Protein AF-A0A914UKP4-F1 (afdb_monomer)

Mean predicted aligned error: 7.63 Å

Secondary structure (DSSP, 8-state):
--TT--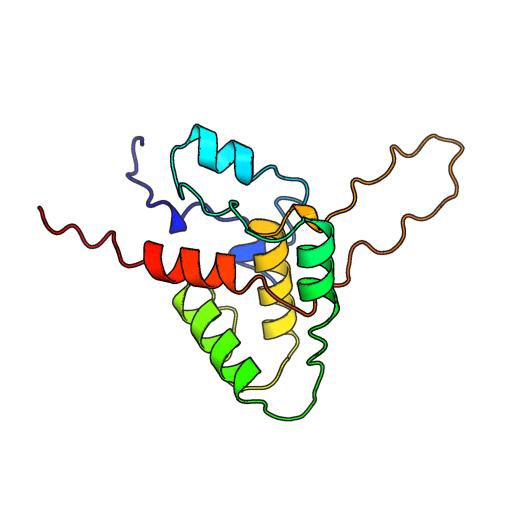-GGG---HHHH-TTT--PSPTTS-HHHHHHHHT-STTTT--SS-HHHHHHHHHH-----SS--HHHHHHHHHHIIIIITTT---SSS--HHHHHHHHHHHHHH-GGGPPPPPP--TT--PPPPP--------HHHHHHHHHHHSS-S-S--

pLDDT: mean 81.9, std 14.99, range [36.78, 96.75]

Sequence (157 aa):
MGRWNITPQNFVAHGDIAPGRKQDVSGYFNWTTFYAELGIFPGLFVSNITADQQKGVLLSSFTNSNVVNANVTNLQQRLSNYGYVSEIDVNGFFDAKTEAVVEAFNRHFCPEIFVKEKEHTYDDNSSNSPNQQWYGISEERLTYLLKNTNRDLCPQC

Organism: NCBI:txid2011161

Radius of gyration: 16.86 Å; Cα contacts (8 Å, |Δi|>4): 172; chains: 1; bounding box: 39×48×42 Å

InterPro domains:
  IPR002477 Peptidoglycan binding-like [PF01471] (70-111)
  IPR036365 PGBD-like superfamily [SSF47090] (65-108)
  IPR036366 PGBD superfamily [G3DSA:1.10.101.10] (53-121)
  IPR036505 N-acetylmuramoyl-L-alanine amidase/PGRP domain superfamily [G3DSA:3.40.80.10] (1-39)
  IPR036505 N-acetylmuramoyl-L-alanine amidase/PGRP domain superfamily [SSF55846] (2-37)

Structure (mmCIF, N/CA/C/O backbone):
data_AF-A0A914UKP4-F1
#
_entry.id   AF-A0A914UKP4-F1
#
loop_
_atom_site.group_PDB
_atom_site.id
_atom_site.type_symbol
_atom_site.label_atom_id
_atom_site.label_alt_id
_atom_site.label_comp_id
_atom_site.label_asym_id
_atom_site.label_entity_id
_atom_site.label_seq_id
_atom_site.pdbx_PDB_ins_code
_atom_site.Cartn_x
_atom_site.Cartn_y
_atom_site.Cartn_z
_atom_site.occupancy
_atom_site.B_iso_or_equiv
_atom_site.auth_seq_id
_atom_site.auth_comp_id
_atom_site.auth_asym_id
_atom_site.auth_atom_id
_atom_site.pdbx_PDB_model_num
ATOM 1 N N . MET A 1 1 ? -16.368 -5.858 17.515 1.00 51.62 1 MET A N 1
ATOM 2 C CA . MET A 1 1 ? -16.262 -6.693 16.298 1.00 51.62 1 MET A CA 1
ATOM 3 C C . MET A 1 1 ? -17.372 -7.736 16.307 1.00 51.62 1 MET A C 1
ATOM 5 O O . MET A 1 1 ? -17.645 -8.288 17.363 1.00 51.62 1 MET A O 1
ATOM 9 N N . GLY A 1 2 ? -18.082 -7.891 15.182 1.00 67.88 2 GLY A N 1
ATOM 10 C CA . GLY A 1 2 ? -19.377 -8.585 15.088 1.00 67.88 2 GLY A CA 1
ATOM 11 C C . GLY A 1 2 ? -19.315 -10.033 14.583 1.00 67.88 2 GLY A C 1
ATOM 12 O O . GLY A 1 2 ? -18.283 -10.687 14.676 1.00 67.88 2 GLY A O 1
ATOM 13 N N . ARG A 1 3 ? -20.442 -10.496 14.014 1.00 80.94 3 ARG A N 1
ATOM 14 C CA . ARG A 1 3 ? -20.790 -11.881 13.609 1.00 80.94 3 ARG A CA 1
ATOM 15 C C . ARG A 1 3 ? -19.665 -12.741 12.997 1.00 80.94 3 ARG A C 1
ATOM 17 O O . ARG A 1 3 ? -19.720 -13.953 13.150 1.00 80.94 3 ARG A O 1
ATOM 24 N N . TRP A 1 4 ? -18.693 -12.139 12.311 1.00 86.00 4 TRP A N 1
ATOM 25 C CA . TRP A 1 4 ? -17.707 -12.840 11.475 1.00 86.00 4 TRP A CA 1
ATOM 26 C C . TRP A 1 4 ? -16.245 -12.718 11.930 1.00 86.00 4 TRP A C 1
ATOM 28 O O . TRP A 1 4 ? -15.376 -13.212 11.226 1.00 86.00 4 TRP A O 1
ATOM 38 N N . ASN A 1 5 ? -15.965 -12.066 13.067 1.00 85.50 5 ASN A N 1
ATOM 39 C CA . ASN A 1 5 ? -14.606 -11.888 13.611 1.00 85.50 5 ASN A CA 1
ATOM 40 C C . ASN A 1 5 ? -13.546 -11.496 12.554 1.00 85.50 5 ASN A C 1
ATOM 42 O O . ASN A 1 5 ? -12.488 -12.111 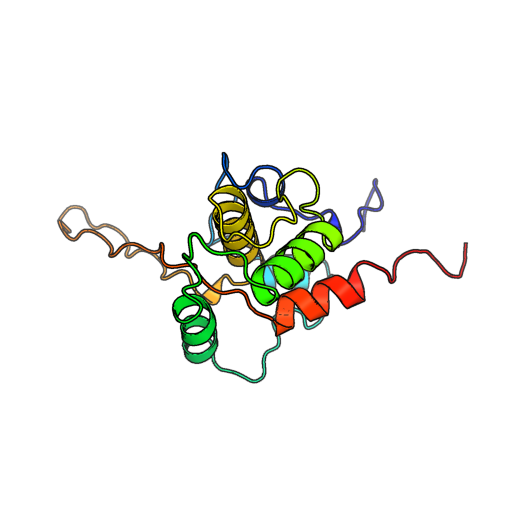12.443 1.00 85.50 5 ASN A O 1
ATOM 46 N N . ILE A 1 6 ? -13.878 -10.496 11.734 1.00 87.12 6 ILE A N 1
ATOM 47 C CA . ILE A 1 6 ? -13.033 -10.034 10.628 1.00 87.12 6 ILE A CA 1
ATOM 48 C C . ILE A 1 6 ? -11.782 -9.374 11.208 1.00 87.12 6 ILE A C 1
ATOM 50 O O . ILE A 1 6 ? -11.891 -8.426 11.988 1.00 87.12 6 ILE A O 1
ATOM 54 N N . THR A 1 7 ? -10.607 -9.863 10.819 1.00 88.94 7 THR A N 1
ATOM 55 C CA . THR A 1 7 ? -9.332 -9.265 11.227 1.00 88.94 7 THR A CA 1
ATOM 56 C C . THR A 1 7 ? -9.125 -7.912 10.531 1.00 88.94 7 THR A C 1
ATOM 58 O O . THR A 1 7 ? -9.606 -7.725 9.408 1.00 88.94 7 THR A O 1
ATOM 61 N N . PRO A 1 8 ? -8.411 -6.951 11.146 1.00 90.31 8 PRO A N 1
ATOM 62 C CA . PRO A 1 8 ? -8.229 -5.608 10.588 1.00 90.31 8 PRO A CA 1
ATOM 63 C C . PRO A 1 8 ? -7.733 -5.569 9.136 1.00 90.31 8 PRO A C 1
ATOM 65 O O . PRO A 1 8 ? -8.137 -4.708 8.363 1.00 90.31 8 PRO A O 1
ATOM 68 N N . GLN A 1 9 ? -6.887 -6.521 8.744 1.00 88.88 9 GLN A N 1
ATOM 69 C CA . GLN A 1 9 ? -6.258 -6.580 7.422 1.00 88.88 9 GLN A CA 1
ATOM 70 C C . GLN A 1 9 ? -7.239 -6.994 6.314 1.00 88.88 9 GLN A C 1
ATOM 72 O O . GLN A 1 9 ? -6.956 -6.794 5.141 1.00 88.88 9 GLN A O 1
ATOM 77 N N . ASN A 1 10 ? -8.407 -7.526 6.686 1.00 91.50 10 ASN A N 1
ATOM 78 C CA . ASN A 1 10 ? -9.473 -7.895 5.756 1.00 91.50 10 ASN A CA 1
ATOM 79 C C . ASN A 1 10 ? -10.484 -6.756 5.516 1.00 91.50 10 ASN A C 1
ATOM 81 O O . ASN A 1 10 ? -11.481 -6.953 4.821 1.00 91.50 10 ASN A O 1
ATOM 85 N N . PHE A 1 11 ? -10.248 -5.564 6.074 1.00 92.50 11 PHE A N 1
ATOM 86 C CA . PHE A 1 11 ? -10.974 -4.349 5.707 1.00 92.50 11 PHE A CA 1
ATOM 87 C C . PHE A 1 11 ? -10.257 -3.668 4.544 1.00 92.50 11 PHE A C 1
ATOM 89 O O . PHE A 1 11 ? -9.336 -2.880 4.741 1.00 92.50 11 PHE A O 1
ATOM 96 N N . VAL A 1 12 ? -10.688 -3.999 3.332 1.00 93.88 12 VAL A N 1
ATOM 97 C CA . VAL A 1 12 ? -10.026 -3.614 2.080 1.00 93.88 12 VAL A CA 1
ATOM 98 C C . VAL A 1 12 ? -10.962 -2.835 1.158 1.00 93.88 12 VAL A C 1
ATOM 100 O O . VAL A 1 12 ? -12.186 -2.987 1.207 1.00 93.88 12 VAL A O 1
ATOM 103 N N . ALA A 1 13 ? -10.381 -1.999 0.308 1.00 93.88 13 ALA A N 1
ATOM 104 C CA . ALA A 1 13 ? -11.012 -1.435 -0.870 1.00 93.88 13 ALA A CA 1
ATOM 105 C C . ALA A 1 13 ? -11.146 -2.496 -1.974 1.00 93.88 13 ALA A C 1
ATOM 107 O O . ALA A 1 13 ? -10.440 -3.504 -2.011 1.00 93.88 13 ALA A O 1
ATOM 108 N N . HIS A 1 14 ? -12.013 -2.235 -2.950 1.00 94.56 14 HIS A N 1
ATOM 109 C CA . HIS A 1 14 ? -12.089 -3.072 -4.147 1.00 94.56 14 HIS A CA 1
ATOM 110 C C . HIS A 1 14 ? -10.812 -2.952 -4.994 1.00 94.56 14 HIS A C 1
ATOM 112 O O . HIS A 1 14 ? -10.373 -3.936 -5.589 1.00 94.56 14 HIS A O 1
ATOM 118 N N . GLY A 1 15 ? -10.195 -1.767 -4.999 1.00 92.56 15 GLY A N 1
ATOM 119 C CA . GLY A 1 15 ? -8.894 -1.509 -5.605 1.00 92.56 15 GLY A CA 1
ATOM 120 C C . GLY A 1 15 ? -7.767 -2.336 -4.994 1.00 92.56 15 GLY A C 1
ATOM 121 O O . GLY A 1 15 ? -6.892 -2.751 -5.734 1.00 92.56 15 GLY A O 1
ATOM 122 N N . ASP A 1 16 ? -7.808 -2.680 -3.706 1.00 94.50 16 ASP A N 1
ATOM 123 C CA . ASP A 1 16 ? -6.745 -3.505 -3.114 1.00 94.50 16 ASP A CA 1
ATOM 124 C C . ASP A 1 16 ? -6.819 -4.959 -3.604 1.00 94.50 16 ASP A C 1
ATOM 126 O O . ASP A 1 16 ? -5.803 -5.624 -3.784 1.00 94.50 16 ASP A O 1
ATOM 130 N N . ILE A 1 17 ? -8.038 -5.446 -3.863 1.00 95.25 17 ILE A N 1
ATOM 131 C CA . ILE A 1 17 ? -8.285 -6.795 -4.390 1.00 95.25 17 ILE A CA 1
ATOM 132 C C . ILE A 1 17 ? -8.028 -6.856 -5.904 1.00 95.25 17 ILE A C 1
ATOM 134 O O . ILE A 1 17 ? -7.676 -7.910 -6.428 1.00 95.25 17 ILE A O 1
ATOM 138 N N . ALA A 1 18 ? -8.241 -5.755 -6.633 1.00 94.94 18 ALA A N 1
ATOM 139 C CA . ALA A 1 18 ? -8.077 -5.707 -8.087 1.00 94.94 18 ALA A CA 1
ATOM 140 C C . ALA A 1 18 ? -7.446 -4.385 -8.586 1.00 94.94 18 ALA A C 1
ATOM 142 O O . ALA A 1 18 ? -8.103 -3.654 -9.342 1.00 94.94 18 ALA A O 1
ATOM 143 N N . PRO A 1 19 ? -6.173 -4.096 -8.245 1.00 92.94 19 PRO A N 1
ATOM 144 C CA . PRO A 1 19 ? -5.528 -2.794 -8.463 1.00 92.94 19 PRO A CA 1
ATOM 145 C C . PRO A 1 19 ? -5.548 -2.318 -9.915 1.00 92.94 19 PRO A C 1
ATOM 147 O O . PRO A 1 19 ? -5.841 -1.162 -10.199 1.00 92.94 19 PRO A O 1
ATOM 150 N N . GLY A 1 20 ? -5.314 -3.229 -10.865 1.00 90.81 20 GLY A N 1
ATOM 151 C CA . GLY A 1 20 ? -5.301 -2.905 -12.296 1.00 90.81 20 GLY A CA 1
ATOM 152 C C . GLY A 1 20 ? -6.684 -2.783 -12.947 1.00 90.81 20 GLY A C 1
ATOM 153 O O . GLY A 1 20 ? -6.775 -2.506 -14.141 1.00 90.81 20 GLY A O 1
ATOM 154 N N . ARG A 1 21 ? -7.774 -3.040 -12.211 1.00 92.94 21 ARG A N 1
ATOM 155 C CA . ARG A 1 21 ? -9.144 -3.063 -12.766 1.00 92.94 21 ARG A CA 1
ATOM 156 C C . ARG A 1 21 ? -10.125 -2.160 -12.032 1.00 92.94 21 ARG A C 1
ATOM 158 O O . ARG A 1 21 ? -11.181 -1.851 -12.590 1.00 92.94 21 ARG A O 1
ATOM 165 N N . LYS A 1 22 ? -9.847 -1.829 -10.773 1.00 92.06 22 LYS A N 1
ATOM 166 C CA . LYS A 1 22 ? -10.778 -1.173 -9.858 1.00 92.06 22 LYS A CA 1
ATOM 167 C C . LYS A 1 22 ? -10.071 -0.064 -9.105 1.00 92.06 22 LYS A C 1
ATOM 169 O O . LYS A 1 22 ? -8.918 -0.190 -8.722 1.00 92.06 22 LYS A O 1
ATOM 174 N N . GLN A 1 23 ? -10.796 1.029 -8.915 1.00 85.62 23 GLN A N 1
ATOM 175 C CA . GLN A 1 23 ? -10.310 2.228 -8.229 1.00 85.62 23 GLN A CA 1
ATOM 176 C C . GLN A 1 23 ? -11.201 2.608 -7.045 1.00 85.62 23 GLN A C 1
ATOM 178 O O . GLN A 1 23 ? -10.928 3.594 -6.363 1.00 85.62 23 GLN A O 1
ATOM 183 N N . ASP A 1 24 ? -12.286 1.864 -6.839 1.00 85.94 24 ASP A N 1
ATOM 184 C CA . ASP A 1 24 ? -13.223 2.025 -5.745 1.00 85.94 24 ASP A CA 1
ATOM 185 C C . ASP A 1 24 ? -12.727 1.306 -4.475 1.00 85.94 24 ASP A C 1
ATOM 187 O O . ASP A 1 24 ? -12.073 0.275 -4.528 1.00 85.94 24 ASP A O 1
ATOM 191 N N . VAL A 1 25 ? -13.004 1.795 -3.275 1.00 82.69 25 VAL A N 1
ATOM 192 C CA . VAL A 1 25 ? -13.610 3.093 -2.968 1.00 82.69 25 VAL A CA 1
ATOM 193 C C . VAL A 1 25 ? -12.682 4.242 -3.374 1.00 82.69 25 VAL A C 1
ATOM 195 O O . VAL A 1 25 ? -11.465 4.088 -3.396 1.00 82.69 25 VAL A O 1
ATOM 198 N N . SER A 1 26 ? -13.260 5.390 -3.740 1.00 77.19 26 SER A N 1
ATOM 199 C CA . SER A 1 26 ? -12.477 6.554 -4.178 1.00 77.19 26 SER A CA 1
ATOM 200 C C . SER A 1 26 ? -11.387 6.910 -3.161 1.00 77.19 26 SER A C 1
ATOM 202 O O . SER A 1 26 ? -11.618 6.750 -1.963 1.00 77.19 26 SER A O 1
ATOM 204 N N . GLY A 1 27 ? -10.284 7.525 -3.602 1.00 73.00 27 GLY A N 1
ATOM 205 C CA . GLY A 1 27 ? -9.239 8.040 -2.699 1.00 73.00 27 GLY A CA 1
ATOM 206 C C . GLY A 1 27 ? -9.729 9.084 -1.677 1.00 73.00 27 GLY A C 1
ATOM 207 O O . GLY A 1 27 ? -9.021 9.399 -0.728 1.00 73.00 27 GLY A O 1
ATOM 208 N N . TYR A 1 28 ? -10.957 9.594 -1.834 1.00 80.31 28 TYR A N 1
ATOM 209 C CA . TYR A 1 28 ? -11.632 10.475 -0.875 1.00 80.31 28 TYR A CA 1
ATOM 210 C C . TYR A 1 28 ? -12.332 9.742 0.273 1.00 80.31 28 TYR A C 1
ATOM 212 O O . TYR A 1 28 ? -12.849 10.394 1.183 1.00 80.31 28 TYR A O 1
ATOM 220 N N . PHE A 1 29 ? -12.391 8.407 0.241 1.00 88.50 29 PHE A N 1
ATOM 221 C CA . PHE A 1 29 ? -12.936 7.640 1.351 1.00 88.50 29 PHE A CA 1
ATOM 222 C C . PHE A 1 29 ? -12.087 7.885 2.600 1.00 88.50 29 PHE A C 1
ATOM 224 O O . PHE A 1 29 ? -10.862 7.768 2.582 1.00 88.50 29 PHE A O 1
ATOM 231 N N . ASN A 1 30 ? -12.742 8.244 3.701 1.00 91.12 30 ASN A N 1
ATOM 232 C CA . ASN A 1 30 ? -12.051 8.636 4.919 1.00 91.12 30 ASN A CA 1
ATOM 233 C C . ASN A 1 30 ? -11.653 7.404 5.751 1.00 91.12 30 ASN A C 1
ATOM 235 O O . ASN A 1 30 ? -12.273 7.093 6.771 1.00 91.12 30 ASN A O 1
ATOM 239 N N . TRP A 1 31 ? -10.601 6.713 5.304 1.00 92.62 31 TRP A N 1
ATOM 240 C CA . TRP A 1 31 ? -10.029 5.544 5.979 1.00 92.62 31 TRP A CA 1
ATOM 241 C C . TRP A 1 31 ? -9.587 5.835 7.413 1.00 92.62 31 TRP A C 1
ATOM 243 O O . TRP A 1 31 ? -9.765 4.994 8.290 1.00 92.62 31 TRP A O 1
ATOM 253 N N . THR A 1 32 ? -9.072 7.039 7.675 1.00 91.69 32 THR A N 1
ATOM 254 C CA . THR A 1 32 ? -8.655 7.465 9.016 1.00 91.69 32 THR A CA 1
ATOM 255 C C . THR A 1 32 ? -9.818 7.449 9.999 1.00 91.69 32 THR A C 1
ATOM 257 O O . THR A 1 32 ? -9.714 6.835 11.060 1.00 91.69 32 THR A O 1
ATOM 260 N N . THR A 1 33 ? -10.940 8.083 9.646 1.00 93.00 33 THR A N 1
ATOM 261 C CA . THR A 1 33 ? -12.144 8.072 10.488 1.00 93.00 33 THR A CA 1
ATOM 262 C C . THR A 1 33 ? -12.728 6.667 10.592 1.00 93.00 33 THR A C 1
ATOM 264 O O . THR A 1 33 ? -13.033 6.229 11.696 1.00 93.00 33 THR A O 1
ATOM 267 N N . PHE A 1 34 ? -12.805 5.929 9.481 1.00 94.12 34 PHE A N 1
ATOM 268 C CA . PHE A 1 34 ? -13.324 4.560 9.471 1.00 94.12 34 PHE A CA 1
ATOM 269 C C . PHE A 1 34 ? -12.558 3.627 10.428 1.00 94.12 34 PHE A C 1
ATOM 271 O O . PHE A 1 34 ? -13.161 2.938 11.250 1.00 94.12 34 PHE A O 1
ATOM 278 N N . TYR A 1 35 ? -11.223 3.632 10.381 1.00 94.31 35 TYR A N 1
ATOM 279 C CA . TYR A 1 35 ? -10.402 2.824 11.287 1.00 94.31 35 TYR A CA 1
ATOM 280 C C . TYR A 1 35 ? -10.471 3.297 12.738 1.00 94.31 35 TYR A C 1
ATOM 282 O O . TYR A 1 35 ? -10.499 2.458 13.641 1.00 94.31 35 TYR A O 1
ATOM 290 N N . ALA A 1 36 ? -10.564 4.610 12.974 1.00 93.31 36 ALA A N 1
ATOM 291 C CA . ALA A 1 36 ? -10.747 5.155 14.316 1.00 93.31 36 ALA A CA 1
ATOM 292 C C . ALA A 1 36 ? -12.079 4.710 14.945 1.00 93.31 36 ALA A C 1
ATOM 294 O O . ALA A 1 36 ? -12.091 4.295 16.102 1.00 93.31 36 ALA A O 1
ATOM 295 N N . GLU A 1 37 ? -13.178 4.728 14.185 1.00 94.50 37 GLU A N 1
ATOM 296 C CA . GLU A 1 37 ? -14.498 4.273 14.647 1.00 94.50 37 GLU A CA 1
ATOM 297 C C . GLU A 1 37 ? -14.524 2.774 14.972 1.00 94.50 37 GLU A C 1
ATOM 299 O O . GLU A 1 37 ? -15.174 2.350 15.928 1.00 94.50 37 GLU A O 1
ATOM 304 N N . LEU A 1 38 ? -13.788 1.966 14.207 1.00 91.75 38 LEU A N 1
ATOM 305 C CA . LEU A 1 38 ? -13.656 0.529 14.454 1.00 91.75 38 LEU A CA 1
ATOM 306 C C . LEU A 1 38 ? -12.617 0.182 15.530 1.00 91.75 38 LEU A C 1
ATOM 308 O O . LEU A 1 38 ? -12.567 -0.969 15.970 1.00 91.75 38 LEU A O 1
ATOM 312 N N . GLY A 1 39 ? -11.796 1.146 15.954 1.00 91.81 39 GLY A N 1
ATOM 313 C CA . GLY A 1 39 ? -10.707 0.930 16.906 1.00 91.81 39 GLY A CA 1
ATOM 314 C C . GLY A 1 39 ? -9.599 0.017 16.371 1.00 91.81 39 GLY A C 1
ATOM 315 O O . GLY A 1 39 ? -8.966 -0.694 17.151 1.00 91.81 39 GLY A O 1
ATOM 316 N N . ILE A 1 40 ? -9.377 0.005 15.054 1.00 91.44 40 ILE A N 1
ATOM 317 C CA . ILE A 1 40 ? -8.361 -0.827 14.394 1.00 91.44 40 ILE A CA 1
ATOM 318 C C . ILE A 1 40 ? -7.204 0.027 13.868 1.00 91.44 40 ILE A C 1
ATOM 320 O O . ILE A 1 40 ? -7.362 1.217 13.612 1.00 91.44 40 ILE A O 1
ATOM 324 N N . PHE A 1 41 ? -6.022 -0.580 13.740 1.00 92.25 41 PHE A N 1
ATOM 325 C CA . PHE A 1 41 ? -4.786 0.092 13.312 1.00 92.25 41 PHE A CA 1
ATOM 326 C C . PHE A 1 41 ? -4.457 1.405 14.065 1.00 92.25 41 PHE A C 1
ATOM 328 O O . PHE A 1 41 ? -4.205 2.444 13.441 1.00 92.25 41 PHE A O 1
ATOM 335 N N . PRO A 1 42 ? -4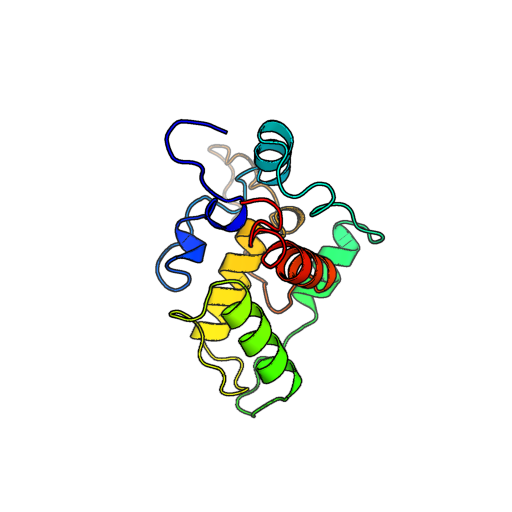.415 1.392 15.413 1.00 92.31 42 PRO A N 1
ATOM 336 C CA . PRO A 1 42 ? -4.130 2.592 16.192 1.00 92.31 42 PRO A CA 1
ATOM 337 C C . PRO A 1 42 ? -2.746 3.161 15.855 1.00 92.31 42 PRO A C 1
ATOM 339 O O . PRO A 1 42 ? -1.722 2.497 16.023 1.00 92.31 42 PRO A O 1
ATOM 342 N N . GLY A 1 43 ? -2.715 4.411 15.395 1.00 91.12 43 GLY A N 1
ATOM 343 C CA . GLY A 1 43 ? -1.478 5.106 15.041 1.00 91.12 43 GLY A CA 1
ATOM 344 C C . GLY A 1 43 ? -1.000 4.906 13.600 1.00 91.12 43 GLY A C 1
ATOM 345 O O . GLY A 1 43 ? 0.037 5.457 13.258 1.00 91.12 43 GLY A O 1
ATOM 346 N N . LEU A 1 44 ? -1.740 4.191 12.741 1.00 93.62 44 LEU A N 1
ATOM 347 C CA . LEU A 1 44 ? -1.362 3.991 11.331 1.00 93.62 44 LEU A CA 1
ATOM 348 C C . LEU A 1 44 ? -1.145 5.303 10.558 1.00 93.62 44 LEU A C 1
ATOM 350 O O . LEU A 1 44 ? -0.279 5.370 9.693 1.00 93.62 44 LEU A O 1
ATOM 354 N N . PHE A 1 45 ? -1.928 6.338 10.865 1.00 91.88 45 PHE A N 1
ATOM 355 C CA . PHE A 1 45 ? -1.854 7.646 10.201 1.00 91.88 45 PHE A CA 1
ATOM 356 C C . PHE A 1 45 ? -1.087 8.702 11.009 1.00 91.88 45 PHE A C 1
ATOM 358 O O . PHE A 1 45 ? -1.086 9.874 10.639 1.00 91.88 45 PHE A O 1
ATOM 365 N N . VAL A 1 46 ? -0.457 8.318 12.123 1.00 90.06 46 VAL A N 1
ATOM 366 C CA . VAL A 1 46 ? 0.440 9.217 12.857 1.00 90.06 46 VAL A CA 1
ATOM 367 C C . VAL A 1 46 ? 1.763 9.251 12.105 1.00 90.06 46 VAL A C 1
ATOM 369 O O . VAL A 1 46 ? 2.341 8.200 11.861 1.00 90.06 46 VAL A O 1
ATOM 372 N N . SER A 1 47 ? 2.224 10.448 11.745 1.00 88.81 47 SER A N 1
ATOM 373 C CA . SER A 1 47 ? 3.493 10.646 11.049 1.00 88.81 47 SER A CA 1
ATOM 374 C C . SER A 1 47 ? 4.270 11.813 11.648 1.00 88.81 47 SER A C 1
ATOM 376 O O . SER A 1 47 ? 3.688 12.780 12.144 1.00 88.81 47 SER A O 1
ATOM 378 N N . ASN A 1 48 ? 5.599 11.721 11.585 1.00 88.12 48 ASN A N 1
ATOM 379 C CA . ASN A 1 48 ? 6.511 12.786 12.013 1.00 88.12 48 ASN A CA 1
ATOM 380 C C . ASN A 1 48 ? 6.730 13.860 10.936 1.00 88.12 48 ASN A C 1
ATOM 382 O O . ASN A 1 48 ? 7.390 14.864 11.206 1.00 88.12 48 ASN A O 1
ATOM 386 N N . ILE A 1 49 ? 6.224 13.642 9.720 1.00 86.69 49 ILE A N 1
ATOM 387 C CA . ILE A 1 49 ? 6.316 14.591 8.609 1.00 86.69 49 ILE A CA 1
ATOM 388 C C . ILE A 1 49 ? 4.941 15.174 8.279 1.00 86.69 49 ILE A C 1
ATOM 390 O O . ILE A 1 49 ? 3.903 14.580 8.566 1.00 86.69 49 ILE A O 1
ATOM 394 N N . THR A 1 50 ? 4.924 16.364 7.681 1.00 88.06 50 THR A N 1
ATOM 395 C CA . THR A 1 50 ? 3.676 17.012 7.260 1.00 88.06 50 THR A CA 1
ATOM 396 C C . THR A 1 50 ? 3.063 16.300 6.052 1.00 88.06 50 THR A C 1
ATOM 398 O O . THR A 1 50 ? 3.754 15.609 5.302 1.00 88.06 50 THR A O 1
ATOM 401 N N . ALA A 1 51 ? 1.767 16.521 5.807 1.00 82.81 51 ALA A N 1
ATOM 402 C CA . ALA A 1 51 ? 1.087 16.004 4.616 1.00 82.81 51 ALA A CA 1
ATOM 403 C C . ALA A 1 51 ? 1.782 16.431 3.306 1.00 82.81 51 ALA A C 1
ATOM 405 O O . ALA A 1 51 ? 1.939 15.618 2.398 1.00 82.81 51 ALA A O 1
ATOM 406 N N . ASP A 1 52 ? 2.278 17.671 3.228 1.00 82.88 52 ASP A N 1
ATOM 407 C CA . ASP A 1 52 ? 3.018 18.167 2.059 1.00 82.88 52 ASP A CA 1
ATOM 408 C C . ASP A 1 52 ? 4.365 17.455 1.874 1.00 82.88 52 ASP A C 1
ATOM 410 O O . ASP A 1 52 ? 4.753 17.118 0.754 1.00 82.88 52 ASP A O 1
ATOM 414 N N . GLN A 1 53 ? 5.076 17.173 2.970 1.00 85.94 53 GLN A N 1
ATOM 415 C CA . GLN A 1 53 ? 6.318 16.396 2.927 1.00 85.94 53 GLN A CA 1
ATOM 416 C C . GLN A 1 53 ? 6.049 14.949 2.503 1.00 85.94 53 GLN A C 1
ATOM 418 O O . GLN A 1 53 ? 6.760 14.412 1.653 1.00 85.94 53 GLN A O 1
ATOM 423 N N . GLN A 1 54 ? 4.991 14.336 3.037 1.00 82.88 54 GLN A N 1
ATOM 424 C CA . GLN A 1 54 ? 4.564 12.987 2.672 1.00 82.88 54 GLN A CA 1
ATOM 425 C C . GLN A 1 54 ? 4.162 12.914 1.193 1.00 82.88 54 GLN A C 1
ATOM 427 O O . GLN A 1 54 ? 4.547 11.970 0.502 1.00 82.88 54 GLN A O 1
ATOM 432 N N . LYS A 1 55 ? 3.486 13.943 0.668 1.00 80.25 55 LYS A N 1
ATOM 433 C CA . LYS A 1 55 ? 3.223 14.095 -0.768 1.00 80.25 55 LYS A CA 1
ATOM 434 C C . LYS A 1 55 ? 4.524 14.160 -1.574 1.00 80.25 55 LYS A C 1
ATOM 436 O O . LYS A 1 55 ? 4.647 13.466 -2.577 1.00 80.25 55 LYS A O 1
ATOM 441 N N . GLY A 1 56 ? 5.527 14.910 -1.115 1.00 78.19 56 GLY A N 1
ATOM 442 C CA . GLY A 1 56 ? 6.855 14.953 -1.741 1.00 78.19 56 GLY A CA 1
ATOM 443 C C . GLY A 1 56 ? 7.535 13.580 -1.847 1.00 78.19 56 GLY A C 1
ATOM 444 O O . GLY A 1 56 ? 8.105 13.254 -2.888 1.00 78.19 56 GLY A O 1
ATOM 445 N N . VAL A 1 57 ? 7.428 12.732 -0.819 1.00 79.31 57 VAL A N 1
ATOM 446 C CA . VAL A 1 57 ? 7.943 11.344 -0.842 1.00 79.31 57 VAL A CA 1
ATOM 447 C C . VAL A 1 57 ? 7.252 10.508 -1.927 1.00 79.31 57 VAL A C 1
ATOM 449 O O . VAL A 1 57 ? 7.904 9.789 -2.686 1.00 79.31 57 VAL A O 1
ATOM 452 N N . LEU A 1 58 ? 5.930 10.644 -2.037 1.00 75.56 58 LEU A N 1
ATOM 453 C CA . LEU A 1 58 ? 5.102 9.873 -2.967 1.00 75.56 58 LEU A CA 1
ATOM 454 C C . LEU A 1 58 ? 5.263 10.329 -4.428 1.00 75.56 58 LEU A C 1
ATOM 456 O O . LEU A 1 58 ? 5.087 9.527 -5.343 1.00 75.56 58 LEU A O 1
ATOM 460 N N . LEU A 1 59 ? 5.655 11.587 -4.652 1.00 70.94 59 LEU A N 1
ATOM 461 C CA . LEU A 1 59 ? 5.935 12.140 -5.982 1.00 70.94 59 LEU A CA 1
ATOM 462 C C . LEU A 1 59 ? 7.387 11.957 -6.446 1.00 70.94 59 LEU A C 1
ATOM 464 O O . LEU A 1 59 ? 7.640 11.951 -7.647 1.00 70.94 59 LEU A O 1
ATOM 468 N N . SER A 1 60 ? 8.347 11.832 -5.528 1.00 66.25 60 SER A N 1
ATOM 469 C CA . SER A 1 60 ? 9.784 11.833 -5.860 1.00 66.25 60 SER A CA 1
ATOM 470 C C . SER A 1 60 ? 10.357 10.465 -6.234 1.00 66.25 60 SER A C 1
ATOM 472 O O . SER A 1 60 ? 11.417 10.402 -6.854 1.00 66.25 60 SER A O 1
ATOM 474 N N . SER A 1 61 ? 9.670 9.368 -5.914 1.00 62.12 61 SER A N 1
ATOM 475 C CA . SER A 1 61 ? 10.186 8.011 -6.147 1.00 62.12 61 SER A CA 1
ATOM 476 C C . SER A 1 61 ? 9.922 7.518 -7.576 1.00 62.12 61 SER A C 1
ATOM 478 O O . SER A 1 61 ? 9.379 6.441 -7.785 1.00 62.12 61 SER A O 1
ATOM 480 N N . PHE A 1 62 ? 10.287 8.287 -8.601 1.00 54.84 62 PHE A N 1
ATOM 481 C CA . PHE A 1 62 ? 10.213 7.797 -9.979 1.00 54.84 62 PHE A CA 1
ATOM 482 C C . PHE A 1 62 ? 11.241 6.681 -10.200 1.00 54.84 62 PHE A C 1
ATOM 484 O O . PHE A 1 62 ? 12.421 6.931 -10.432 1.00 54.84 62 PHE A O 1
ATOM 491 N N . THR A 1 63 ? 10.772 5.436 -10.148 1.00 54.47 63 THR A N 1
ATOM 492 C CA . THR A 1 63 ? 11.533 4.238 -10.531 1.00 54.47 63 THR A CA 1
ATOM 493 C C . THR A 1 63 ? 10.983 3.617 -11.810 1.00 54.47 63 THR A C 1
ATOM 495 O O . THR A 1 63 ? 11.067 2.409 -11.984 1.00 54.47 63 THR A O 1
ATOM 498 N N . ASN A 1 64 ? 10.455 4.427 -12.739 1.00 55.25 64 ASN A N 1
ATOM 499 C CA . ASN A 1 64 ? 10.102 3.931 -14.069 1.00 55.25 64 ASN A CA 1
ATOM 500 C C . ASN A 1 64 ? 11.396 3.614 -14.834 1.00 55.25 64 ASN A C 1
ATOM 502 O O . ASN A 1 64 ? 12.033 4.464 -15.456 1.00 55.25 64 ASN A O 1
ATOM 506 N N . SER A 1 65 ? 11.847 2.384 -14.640 1.00 59.03 65 SER A N 1
ATOM 507 C CA . SER A 1 65 ? 13.126 1.855 -15.062 1.00 59.03 65 SER A CA 1
ATOM 508 C C . SER A 1 65 ? 12.838 0.518 -15.714 1.00 59.03 65 SER A C 1
ATOM 510 O O . SER A 1 65 ? 12.438 -0.433 -15.046 1.00 59.03 65 SER A O 1
ATOM 512 N N . ASN A 1 66 ? 13.134 0.410 -17.009 1.00 71.19 66 ASN A N 1
ATOM 513 C CA . ASN A 1 66 ? 13.166 -0.870 -17.726 1.00 71.19 66 ASN A CA 1
ATOM 514 C C . ASN A 1 66 ? 14.359 -1.752 -17.292 1.00 71.19 66 ASN A C 1
ATOM 516 O O . ASN A 1 66 ? 14.811 -2.618 -18.038 1.00 71.19 66 ASN A O 1
ATOM 520 N N . VAL A 1 67 ? 14.913 -1.498 -16.106 1.00 82.00 67 VAL A N 1
ATOM 521 C CA . VAL A 1 67 ? 16.057 -2.179 -15.508 1.00 82.00 67 VAL A CA 1
ATOM 522 C C . VAL A 1 67 ? 15.652 -2.670 -14.125 1.00 82.00 67 VAL A C 1
ATOM 524 O O . VAL A 1 67 ? 15.010 -1.944 -13.362 1.00 82.00 67 VAL A O 1
ATOM 527 N N . VAL A 1 68 ? 16.069 -3.893 -13.808 1.00 86.94 68 VAL A N 1
ATOM 528 C CA . VAL A 1 68 ? 15.889 -4.517 -12.495 1.00 86.94 68 VAL A CA 1
ATOM 529 C C . VAL A 1 68 ? 16.535 -3.661 -11.405 1.00 86.94 68 VAL A C 1
ATOM 531 O O . VAL A 1 68 ? 17.693 -3.259 -11.522 1.00 86.94 68 VAL A O 1
ATOM 534 N N . ASN A 1 69 ? 15.805 -3.425 -10.318 1.00 88.31 69 ASN A N 1
ATOM 535 C CA . ASN A 1 69 ? 16.257 -2.649 -9.172 1.00 88.31 69 ASN A CA 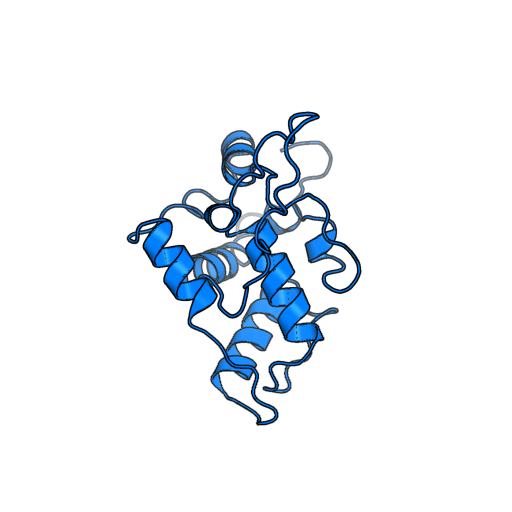1
ATOM 536 C C . ASN A 1 69 ? 15.959 -3.396 -7.862 1.00 88.31 69 ASN A C 1
ATOM 538 O O . ASN A 1 69 ? 14.817 -3.759 -7.585 1.00 88.31 69 ASN A O 1
ATOM 542 N N . ALA A 1 70 ? 16.979 -3.579 -7.020 1.00 90.31 70 ALA A N 1
ATOM 543 C CA . ALA A 1 70 ? 16.849 -4.284 -5.744 1.00 90.31 70 ALA A CA 1
ATOM 544 C C . ALA A 1 70 ? 15.843 -3.624 -4.778 1.00 90.31 70 ALA A C 1
ATOM 546 O O . ALA A 1 70 ? 15.162 -4.324 -4.029 1.00 90.31 70 ALA A O 1
ATOM 547 N N . ASN A 1 71 ? 15.701 -2.294 -4.820 1.00 89.19 71 ASN A N 1
ATOM 548 C CA . ASN A 1 71 ? 14.708 -1.577 -4.018 1.00 89.19 71 ASN A CA 1
ATOM 549 C C . ASN A 1 71 ? 13.284 -1.894 -4.489 1.00 89.19 71 ASN A C 1
ATOM 551 O O . ASN A 1 71 ? 12.397 -2.076 -3.659 1.00 89.19 71 ASN A O 1
ATOM 555 N N . VAL A 1 72 ? 13.075 -2.029 -5.804 1.00 90.69 72 VAL A N 1
ATOM 556 C CA . VAL A 1 72 ? 11.779 -2.440 -6.365 1.00 90.69 72 VAL A CA 1
ATOM 557 C C . VAL A 1 72 ? 11.473 -3.882 -5.973 1.00 90.69 72 VAL A C 1
ATOM 559 O O . VAL A 1 72 ? 10.372 -4.163 -5.512 1.00 90.69 72 VAL A O 1
ATOM 562 N N . THR A 1 73 ? 12.457 -4.784 -6.040 1.00 93.81 73 THR A N 1
ATOM 563 C CA . THR A 1 73 ? 12.294 -6.164 -5.556 1.00 93.81 73 THR A CA 1
ATOM 564 C C . THR A 1 73 ? 11.884 -6.200 -4.081 1.00 93.81 73 THR A C 1
ATOM 566 O O . THR A 1 73 ? 10.962 -6.927 -3.716 1.00 93.81 73 THR A O 1
ATOM 569 N N . ASN A 1 74 ? 12.529 -5.400 -3.225 1.00 94.06 74 ASN A N 1
ATOM 570 C CA . ASN A 1 74 ? 12.180 -5.323 -1.806 1.00 94.06 74 ASN A CA 1
ATOM 571 C C . ASN A 1 74 ? 10.757 -4.785 -1.584 1.00 94.06 74 ASN A C 1
ATOM 573 O O . ASN A 1 74 ? 10.007 -5.337 -0.777 1.00 94.06 74 ASN A O 1
ATOM 577 N N . LEU A 1 75 ? 10.372 -3.741 -2.320 1.00 93.44 75 LEU A N 1
ATOM 578 C CA . LEU A 1 75 ? 9.024 -3.184 -2.285 1.00 93.44 75 LEU A CA 1
ATOM 579 C C . LEU A 1 75 ? 7.975 -4.224 -2.702 1.00 93.44 75 LEU A C 1
ATOM 581 O O . LEU A 1 75 ? 7.006 -4.438 -1.975 1.00 93.44 75 LEU A O 1
ATOM 585 N N . GLN A 1 76 ? 8.198 -4.918 -3.820 1.00 94.94 76 GLN A N 1
ATOM 586 C CA . GLN A 1 76 ? 7.310 -5.970 -4.319 1.00 94.94 76 GLN A CA 1
ATOM 587 C C . GLN A 1 76 ? 7.136 -7.094 -3.293 1.00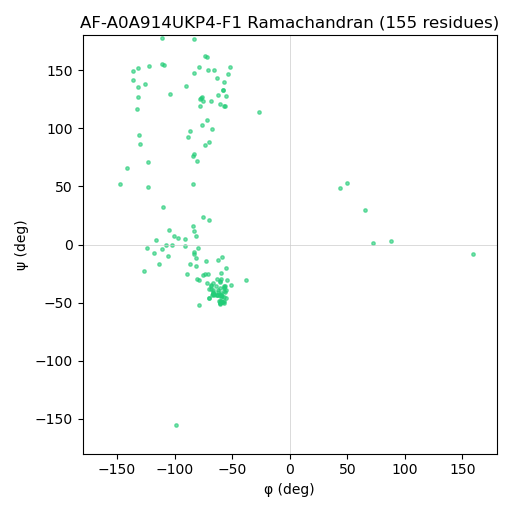 94.94 76 GLN A C 1
ATOM 589 O O . GLN A 1 76 ? 6.012 -7.508 -3.021 1.00 94.94 76 GLN A O 1
ATOM 594 N N . GLN A 1 77 ? 8.224 -7.547 -2.659 1.00 96.75 77 GLN A N 1
ATOM 595 C CA . GLN A 1 77 ? 8.162 -8.552 -1.589 1.00 96.75 77 GLN A CA 1
ATOM 596 C C . GLN A 1 77 ? 7.319 -8.074 -0.409 1.00 96.75 77 GLN A C 1
ATOM 598 O O . GLN A 1 77 ? 6.508 -8.823 0.125 1.00 96.75 77 GLN A O 1
ATOM 603 N N . ARG A 1 78 ? 7.495 -6.820 0.007 1.00 96.62 78 ARG A N 1
ATOM 604 C CA . ARG A 1 78 ? 6.762 -6.241 1.137 1.00 96.62 78 ARG A CA 1
ATOM 605 C C . ARG A 1 78 ? 5.275 -6.079 0.840 1.00 96.62 78 ARG A C 1
ATOM 607 O O . ARG A 1 78 ? 4.460 -6.430 1.684 1.00 96.62 78 ARG A O 1
ATOM 614 N N . LEU A 1 79 ? 4.914 -5.606 -0.348 1.00 95.50 79 LEU A N 1
ATOM 615 C CA . LEU A 1 79 ? 3.516 -5.500 -0.775 1.00 95.50 79 LEU A CA 1
ATOM 616 C C . LEU A 1 79 ? 2.867 -6.881 -0.942 1.00 95.50 79 LEU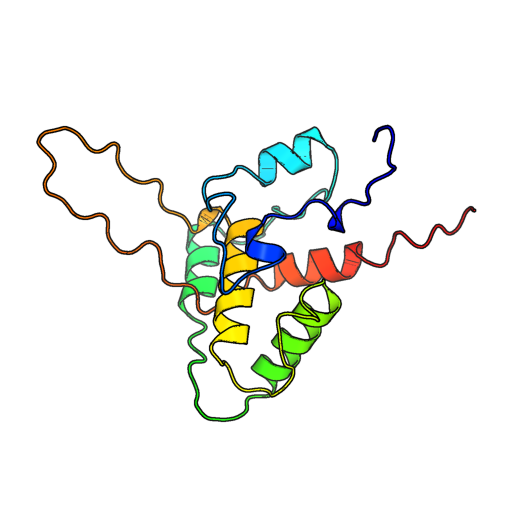 A C 1
ATOM 618 O O . LEU A 1 79 ? 1.744 -7.092 -0.483 1.00 95.50 79 LEU A O 1
ATOM 622 N N . SER A 1 80 ? 3.602 -7.842 -1.507 1.00 95.94 80 SER A N 1
ATOM 623 C CA . SER A 1 80 ? 3.184 -9.244 -1.592 1.00 95.94 80 SER A CA 1
ATOM 624 C C . SER A 1 80 ? 2.903 -9.826 -0.200 1.00 95.94 80 SER A C 1
ATOM 626 O O . SER A 1 80 ? 1.804 -10.318 0.047 1.00 95.94 80 SER A O 1
ATOM 628 N N . ASN A 1 81 ? 3.834 -9.650 0.746 1.00 94.69 81 ASN A N 1
ATOM 629 C CA . ASN A 1 81 ? 3.695 -10.095 2.139 1.00 94.69 81 ASN A CA 1
ATOM 630 C C . ASN A 1 81 ? 2.547 -9.412 2.890 1.00 94.69 81 ASN A C 1
ATOM 632 O O . ASN A 1 81 ? 2.007 -9.992 3.829 1.00 94.69 81 ASN A O 1
ATOM 636 N N . TYR A 1 82 ? 2.204 -8.174 2.530 1.00 94.69 82 TYR A N 1
ATOM 637 C CA . TYR A 1 82 ? 1.075 -7.479 3.138 1.00 94.69 82 TYR A CA 1
ATOM 638 C C . TYR A 1 82 ? -0.270 -8.083 2.708 1.00 94.69 82 TYR A C 1
ATOM 640 O O . TYR A 1 82 ? -1.170 -8.196 3.537 1.00 94.69 82 TYR A O 1
ATOM 648 N N . GLY A 1 83 ? -0.391 -8.494 1.441 1.00 94.44 83 GLY A N 1
ATOM 649 C CA . GLY A 1 83 ? -1.619 -9.099 0.914 1.00 94.44 83 GLY A CA 1
ATOM 650 C C . GLY A 1 83 ? -1.780 -9.060 -0.608 1.00 94.44 83 GLY A C 1
ATOM 651 O O . GLY A 1 83 ? -2.673 -9.716 -1.131 1.00 94.44 83 GLY A O 1
ATOM 652 N N . TYR A 1 84 ? -0.907 -8.361 -1.341 1.00 95.69 84 TYR A N 1
ATOM 653 C CA . TYR A 1 84 ? -1.017 -8.189 -2.799 1.00 95.69 84 TYR A CA 1
ATOM 654 C C . TYR A 1 84 ? -0.427 -9.343 -3.624 1.00 95.69 84 TYR A C 1
ATOM 656 O O . TYR A 1 84 ? -0.177 -9.186 -4.815 1.00 95.69 84 TYR A O 1
ATOM 664 N N . VAL A 1 85 ? -0.175 -10.506 -3.017 1.00 94.81 85 VAL A N 1
ATOM 665 C CA . VAL A 1 85 ? 0.559 -11.628 -3.633 1.00 94.81 85 VAL A CA 1
ATOM 666 C C . VAL A 1 85 ? 0.001 -12.101 -4.982 1.00 94.81 85 VAL A C 1
ATOM 668 O O . VAL A 1 85 ? 0.774 -12.561 -5.816 1.00 94.81 85 VAL A O 1
ATOM 671 N N . SER A 1 86 ? -1.309 -11.983 -5.231 1.00 92.94 86 SER A N 1
ATOM 672 C CA . SER A 1 86 ? -1.908 -12.356 -6.523 1.00 92.94 86 SER A CA 1
ATOM 673 C C . SER A 1 86 ? -1.776 -11.278 -7.603 1.00 92.94 86 SER A C 1
ATOM 675 O O . SER A 1 86 ? -1.905 -11.584 -8.786 1.00 92.94 86 SER A O 1
ATOM 677 N N . GLU A 1 87 ? -1.510 -10.032 -7.209 1.00 95.75 87 GLU A N 1
ATOM 678 C CA . GLU A 1 87 ? -1.544 -8.853 -8.081 1.00 95.75 87 GLU A CA 1
ATOM 679 C C . GLU A 1 87 ? -0.152 -8.255 -8.335 1.00 95.75 87 GLU A C 1
ATOM 681 O O . GLU A 1 87 ? -0.023 -7.330 -9.135 1.00 95.75 87 GLU A O 1
ATOM 686 N N . ILE A 1 88 ? 0.900 -8.786 -7.699 1.00 94.19 88 ILE A N 1
ATOM 687 C CA . ILE A 1 88 ? 2.276 -8.294 -7.830 1.00 94.19 88 ILE A CA 1
ATOM 688 C C . ILE A 1 88 ? 3.274 -9.426 -8.096 1.00 94.19 88 ILE A C 1
ATOM 690 O O . ILE A 1 88 ? 3.254 -10.459 -7.428 1.00 94.19 88 ILE A O 1
ATOM 694 N N . ASP A 1 89 ? 4.189 -9.205 -9.040 1.00 95.25 89 ASP A N 1
ATOM 695 C CA . ASP A 1 89 ? 5.269 -10.139 -9.365 1.00 95.25 89 ASP A CA 1
ATOM 696 C C . ASP A 1 89 ? 6.595 -9.620 -8.789 1.00 95.25 89 ASP A C 1
ATOM 698 O O . ASP A 1 89 ? 6.974 -8.474 -9.011 1.00 95.25 89 ASP A O 1
ATOM 702 N N . VAL A 1 90 ? 7.337 -10.456 -8.055 1.00 96.25 90 VAL A N 1
ATOM 703 C CA . VAL A 1 90 ? 8.645 -10.077 -7.486 1.00 96.25 90 VAL A CA 1
ATOM 704 C C . VAL A 1 90 ? 9.742 -10.262 -8.539 1.00 96.25 90 VAL A C 1
ATOM 706 O O . VAL A 1 90 ? 10.470 -11.254 -8.538 1.00 96.25 90 VAL A O 1
ATOM 709 N N . ASN A 1 91 ? 9.842 -9.317 -9.470 1.00 94.31 91 ASN A N 1
ATOM 710 C CA . ASN A 1 91 ? 10.766 -9.360 -10.612 1.00 94.31 91 ASN A CA 1
ATOM 711 C C . ASN A 1 91 ? 11.805 -8.217 -10.612 1.00 94.31 91 ASN A C 1
ATOM 713 O O . ASN A 1 91 ? 12.734 -8.225 -11.418 1.00 94.31 91 ASN A O 1
ATOM 717 N N . GLY A 1 92 ? 11.669 -7.246 -9.703 1.00 92.00 92 GLY A N 1
ATOM 718 C CA . GLY A 1 92 ? 12.522 -6.063 -9.595 1.00 92.00 92 GLY A CA 1
ATOM 719 C C . GLY A 1 92 ? 12.330 -5.010 -10.684 1.00 92.00 92 GLY A C 1
ATOM 720 O O . GLY A 1 92 ? 13.033 -4.001 -10.655 1.00 92.00 92 GLY A O 1
ATOM 721 N N . PHE A 1 93 ? 11.403 -5.209 -11.618 1.00 91.38 93 PHE A N 1
ATOM 722 C CA . PHE A 1 93 ? 10.973 -4.188 -12.566 1.00 91.38 93 PHE A CA 1
ATOM 723 C C . PHE A 1 93 ? 9.807 -3.405 -11.979 1.00 91.38 93 PHE A C 1
ATOM 725 O O . PHE A 1 93 ? 8.871 -3.991 -11.445 1.00 91.38 93 PHE A O 1
ATOM 732 N N . PHE A 1 94 ? 9.828 -2.082 -12.116 1.00 88.94 94 PHE A N 1
ATOM 733 C CA . PHE A 1 94 ? 8.654 -1.274 -11.793 1.00 88.94 94 PHE A CA 1
ATOM 734 C C . PHE A 1 94 ? 7.678 -1.334 -12.974 1.00 88.94 94 PHE A C 1
ATOM 736 O O . PHE A 1 94 ? 7.584 -0.417 -13.784 1.00 88.94 94 PHE A O 1
ATOM 743 N N . ASP A 1 95 ? 7.052 -2.494 -13.135 1.00 89.81 95 ASP A N 1
ATOM 744 C CA . ASP A 1 95 ? 6.121 -2.789 -14.217 1.00 89.81 95 ASP A CA 1
ATOM 745 C C . ASP A 1 95 ? 4.701 -2.278 -13.923 1.00 89.81 95 ASP A C 1
ATOM 747 O O . ASP A 1 95 ? 4.401 -1.772 -12.842 1.00 89.81 95 ASP A O 1
ATOM 751 N N . ALA A 1 96 ? 3.797 -2.443 -14.892 1.00 90.19 96 ALA A N 1
ATOM 752 C CA . ALA A 1 96 ? 2.414 -1.979 -14.778 1.00 90.19 96 ALA A CA 1
ATOM 753 C C . ALA A 1 96 ? 1.650 -2.612 -13.597 1.00 90.19 96 ALA A C 1
ATOM 755 O O . ALA A 1 96 ? 0.760 -1.980 -13.032 1.00 90.19 96 ALA A O 1
ATOM 756 N N . LYS A 1 97 ? 1.987 -3.850 -13.204 1.00 92.81 97 LYS A N 1
ATOM 757 C CA . LYS A 1 97 ? 1.391 -4.487 -12.020 1.00 92.81 97 LYS A CA 1
ATOM 758 C C . LYS A 1 97 ? 1.878 -3.818 -10.739 1.00 92.81 97 LYS A C 1
ATOM 760 O O . LYS A 1 97 ? 1.074 -3.492 -9.871 1.00 92.81 97 LYS A O 1
ATOM 765 N N . THR A 1 98 ? 3.183 -3.580 -10.644 1.00 92.00 98 THR A N 1
ATOM 766 C CA . THR A 1 98 ? 3.800 -2.880 -9.513 1.00 92.00 98 THR A CA 1
ATOM 767 C C . THR A 1 98 ? 3.231 -1.470 -9.373 1.00 92.00 98 THR A C 1
ATOM 769 O O . THR A 1 98 ? 2.844 -1.081 -8.274 1.00 92.00 98 THR A O 1
ATOM 772 N N . GLU A 1 99 ? 3.106 -0.738 -10.482 1.00 89.81 99 GLU A N 1
ATOM 773 C CA . GLU A 1 99 ? 2.492 0.592 -10.519 1.00 89.81 99 GLU A CA 1
ATOM 774 C C . GLU A 1 99 ? 1.041 0.562 -10.019 1.00 89.81 99 GLU A C 1
ATOM 776 O O . GLU A 1 99 ? 0.689 1.316 -9.111 1.00 89.81 99 GLU A O 1
ATOM 781 N N . ALA A 1 100 ? 0.220 -0.361 -10.531 1.00 91.19 100 ALA A N 1
ATOM 782 C CA . ALA A 1 100 ? -1.176 -0.489 -10.121 1.00 91.19 100 ALA A CA 1
ATOM 783 C C . ALA A 1 100 ? -1.319 -0.795 -8.620 1.00 91.19 100 ALA A C 1
ATOM 785 O O . ALA A 1 100 ? -2.147 -0.194 -7.936 1.00 91.19 100 ALA A O 1
ATOM 786 N N . VAL A 1 101 ? -0.497 -1.701 -8.083 1.00 93.75 101 VAL A N 1
ATOM 787 C CA . VAL A 1 101 ? -0.513 -2.054 -6.654 1.00 93.75 101 VAL A CA 1
ATOM 788 C C . VAL A 1 101 ? -0.067 -0.880 -5.781 1.00 93.75 101 VAL A C 1
ATOM 790 O O . VAL A 1 101 ? -0.677 -0.626 -4.742 1.00 93.75 101 VAL A O 1
ATOM 793 N N . VAL A 1 102 ? 0.966 -0.137 -6.189 1.00 91.06 102 VAL A N 1
ATOM 794 C CA . VAL A 1 102 ? 1.408 1.073 -5.475 1.00 91.06 102 VAL A CA 1
ATOM 795 C C . VAL A 1 102 ? 0.304 2.133 -5.475 1.00 91.06 102 VAL A C 1
ATOM 797 O O . VAL A 1 102 ? 0.057 2.759 -4.442 1.00 91.06 102 VAL A O 1
ATOM 800 N N . GLU A 1 103 ? -0.405 2.308 -6.592 1.00 88.62 103 GLU A N 1
ATOM 801 C CA . GLU A 1 103 ? -1.557 3.207 -6.668 1.00 88.62 103 GLU A CA 1
ATOM 802 C C . GLU A 1 103 ? -2.682 2.779 -5.713 1.00 88.62 103 GLU A C 1
ATOM 804 O O . GLU A 1 103 ? -3.177 3.617 -4.953 1.00 88.62 103 GLU A O 1
ATOM 809 N N . ALA A 1 104 ? -3.072 1.500 -5.712 1.00 91.38 104 ALA A N 1
ATOM 810 C CA . ALA A 1 104 ? -4.106 0.982 -4.812 1.00 91.38 104 ALA A CA 1
ATOM 811 C C . ALA A 1 104 ? -3.723 1.181 -3.338 1.00 91.38 104 ALA A C 1
ATOM 813 O O . ALA A 1 104 ? -4.478 1.790 -2.577 1.00 91.38 104 ALA A O 1
ATOM 814 N N . PHE A 1 105 ? -2.493 0.809 -2.969 1.00 93.38 105 PHE A N 1
ATOM 815 C CA . PHE A 1 105 ? -1.974 1.021 -1.620 1.00 93.38 105 PHE A CA 1
ATOM 816 C C . PHE A 1 105 ? -2.048 2.496 -1.205 1.00 93.38 105 PHE A C 1
ATOM 818 O O . PHE A 1 105 ? -2.495 2.818 -0.106 1.00 93.38 105 PHE A O 1
ATOM 825 N N . ASN A 1 106 ? -1.632 3.415 -2.077 1.00 89.88 106 ASN A N 1
ATOM 826 C CA . ASN A 1 106 ? -1.659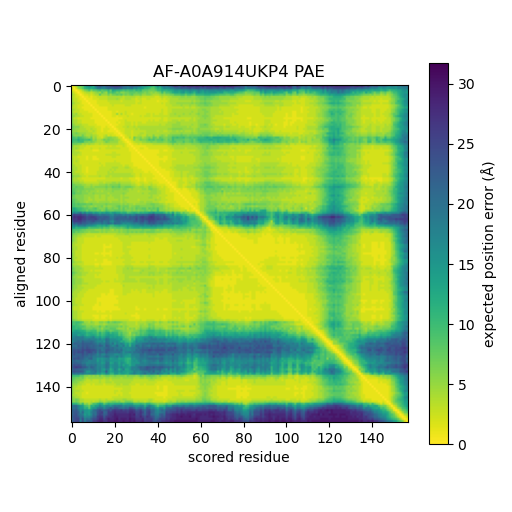 4.842 -1.772 1.00 89.88 106 ASN A CA 1
ATOM 827 C C . ASN A 1 106 ? -3.091 5.397 -1.678 1.00 89.88 106 ASN A C 1
ATOM 829 O O . ASN A 1 106 ? -3.353 6.241 -0.823 1.00 89.88 106 ASN A O 1
ATOM 833 N N . ARG A 1 107 ? -4.037 4.902 -2.487 1.00 88.69 107 ARG A N 1
ATOM 834 C CA . ARG A 1 107 ? -5.471 5.235 -2.364 1.00 88.69 107 ARG A CA 1
ATOM 835 C C . ARG A 1 107 ? -6.047 4.832 -1.012 1.00 88.69 107 ARG A C 1
ATOM 837 O O . ARG A 1 107 ? -6.879 5.552 -0.463 1.00 88.69 107 ARG A O 1
ATOM 844 N N . HIS A 1 108 ? -5.602 3.698 -0.484 1.00 92.06 108 HIS A N 1
ATOM 845 C CA . HIS A 1 108 ? -6.065 3.172 0.792 1.00 92.06 108 HIS A CA 1
ATOM 846 C C . HIS A 1 108 ? -5.402 3.871 1.980 1.00 92.06 108 HIS A C 1
ATOM 848 O O . HIS A 1 108 ? -6.065 4.368 2.890 1.00 92.06 108 HIS A O 1
ATOM 854 N N . PHE A 1 109 ? -4.075 3.938 1.970 1.00 91.88 109 PHE A N 1
ATOM 855 C CA . PHE A 1 109 ? -3.301 4.302 3.151 1.00 91.88 109 PHE A CA 1
ATOM 856 C C . PHE A 1 109 ? -2.727 5.706 3.102 1.00 91.88 109 PHE A C 1
ATOM 858 O O . PHE A 1 109 ? -2.247 6.174 4.125 1.00 91.88 109 PHE A O 1
ATOM 865 N N . CYS A 1 110 ? -2.782 6.403 1.971 1.00 88.19 110 CYS A N 1
ATOM 866 C CA . CYS A 1 110 ? -2.201 7.734 1.826 1.00 88.19 110 CYS A CA 1
ATOM 867 C C . CYS A 1 110 ? -3.212 8.796 1.376 1.00 88.19 110 CYS A C 1
ATOM 869 O O . CYS A 1 110 ? -2.893 9.553 0.470 1.00 88.19 110 CYS A O 1
ATOM 871 N N . PRO A 1 111 ? -4.403 8.925 1.992 1.00 77.38 111 PRO A N 1
ATOM 872 C CA . PRO A 1 111 ? -5.475 9.788 1.487 1.00 77.38 111 PRO A CA 1
ATOM 873 C C . PRO A 1 111 ? -5.097 11.274 1.366 1.00 77.38 111 PRO A C 1
ATOM 875 O O . PRO A 1 111 ? -5.667 11.992 0.547 1.00 77.38 111 PRO A O 1
ATOM 878 N N . GLU A 1 112 ? -4.120 11.755 2.139 1.00 77.00 112 GLU A N 1
ATOM 879 C CA . GLU A 1 112 ? -3.658 13.149 2.109 1.00 77.00 112 GLU A CA 1
ATOM 880 C C . GLU A 1 112 ? -3.068 13.589 0.765 1.00 77.00 112 GLU A C 1
ATOM 882 O O . GLU A 1 112 ? -2.863 14.777 0.518 1.00 77.00 112 GLU A O 1
ATOM 887 N N . ILE A 1 113 ? -2.793 12.634 -0.115 1.00 74.50 113 ILE A N 1
ATOM 888 C CA . ILE A 1 113 ? -2.324 12.927 -1.452 1.00 74.50 113 ILE A CA 1
ATOM 889 C C . ILE A 1 113 ? -3.411 13.434 -2.395 1.00 74.50 113 ILE A C 1
ATOM 891 O O . ILE A 1 113 ? -3.105 14.147 -3.356 1.00 74.50 113 ILE A O 1
ATOM 895 N N . PHE A 1 114 ? -4.668 13.068 -2.141 1.00 73.19 114 PHE A N 1
ATOM 896 C CA . PHE A 1 114 ? -5.775 13.456 -2.994 1.00 73.19 114 PHE A CA 1
ATOM 897 C C . PHE A 1 114 ? -6.147 14.897 -2.696 1.00 73.19 114 PHE A C 1
ATOM 899 O O . PHE A 1 114 ? -6.569 15.255 -1.596 1.00 73.19 114 PHE A O 1
ATOM 906 N N . VAL A 1 115 ? -6.037 15.739 -3.717 1.00 70.19 115 VAL A N 1
ATOM 907 C CA . VAL A 1 115 ? -6.645 17.063 -3.674 1.00 70.19 115 VAL A CA 1
ATOM 908 C C . VAL A 1 115 ? -8.139 16.860 -3.885 1.00 70.19 115 VAL A C 1
ATOM 910 O O . VAL A 1 115 ? -8.542 16.236 -4.868 1.00 70.19 115 VAL A O 1
ATOM 913 N N . LYS A 1 116 ? -8.968 17.338 -2.950 1.00 68.44 116 LYS A N 1
ATOM 914 C CA . LYS A 1 116 ? -10.422 17.363 -3.154 1.00 68.44 116 LYS A CA 1
ATOM 915 C C . LYS A 1 116 ? -10.718 18.125 -4.437 1.00 68.44 116 LYS A C 1
ATOM 917 O O . LYS A 1 116 ? -10.231 19.243 -4.609 1.00 68.44 116 LYS A O 1
ATOM 922 N N . GLU A 1 117 ? -11.485 17.504 -5.324 1.00 66.50 117 GLU A N 1
ATOM 923 C CA . GLU A 1 117 ? -11.977 18.190 -6.512 1.00 66.50 117 GLU A CA 1
ATOM 924 C C . GLU A 1 117 ? -12.761 19.426 -6.073 1.00 66.50 117 GLU A C 1
ATOM 926 O O . GLU A 1 117 ? -13.476 19.403 -5.065 1.00 66.50 117 GLU A O 1
ATOM 931 N N . LYS A 1 118 ? -12.585 20.527 -6.804 1.00 67.19 118 LYS A N 1
ATOM 932 C CA . LYS A 1 118 ? -13.462 21.681 -6.629 1.00 67.19 118 LYS A CA 1
ATOM 933 C C . LYS A 1 118 ? -14.873 21.256 -7.015 1.00 67.19 118 LYS A C 1
ATOM 935 O O . LYS A 1 118 ? -15.040 20.493 -7.966 1.00 67.19 118 LYS A O 1
ATOM 940 N N . GLU A 1 119 ? -15.874 21.758 -6.297 1.00 64.81 119 GLU A N 1
ATOM 941 C CA . GLU A 1 119 ? -17.250 21.645 -6.771 1.00 64.81 119 GLU A CA 1
ATOM 942 C C . GLU A 1 119 ? -17.328 22.298 -8.150 1.00 64.81 119 GLU A C 1
ATOM 944 O O . GLU A 1 119 ? -17.003 23.477 -8.308 1.00 64.81 119 GLU A O 1
ATOM 949 N N . HIS A 1 120 ? -17.697 21.505 -9.154 1.00 62.44 120 HIS A N 1
ATOM 950 C CA . HIS A 1 120 ? -17.854 21.992 -10.515 1.00 62.44 120 HIS A CA 1
ATOM 951 C C . HIS A 1 120 ? -19.112 22.857 -10.541 1.00 62.44 120 HIS A C 1
ATOM 953 O O . HIS A 1 120 ? -20.228 22.353 -10.392 1.00 62.44 120 HIS A O 1
ATOM 959 N N . THR A 1 121 ? -18.944 24.175 -10.637 1.00 64.12 121 THR A N 1
ATOM 960 C CA . THR A 1 121 ? -20.077 25.061 -10.903 1.00 64.12 121 THR A CA 1
ATOM 961 C C . THR A 1 121 ? -20.395 24.994 -12.391 1.00 64.12 121 THR A C 1
ATOM 963 O O . THR A 1 121 ? -19.520 24.724 -13.209 1.00 64.12 121 THR A O 1
ATOM 966 N N . TYR A 1 122 ? -21.654 25.238 -12.756 1.00 61.91 122 TYR A N 1
ATOM 967 C CA . TYR A 1 122 ? -22.128 25.118 -14.142 1.00 61.91 122 TYR A CA 1
ATOM 968 C C . TYR A 1 122 ? -21.320 25.970 -15.151 1.00 61.91 122 TYR A C 1
ATOM 970 O O . TYR A 1 122 ? -21.311 25.666 -16.340 1.00 61.91 122 TYR A O 1
ATOM 978 N N . ASP A 1 123 ? -20.609 26.994 -14.668 1.00 67.81 123 ASP A N 1
ATOM 979 C CA . ASP A 1 123 ? -19.806 27.922 -15.469 1.00 67.81 123 ASP A CA 1
ATOM 980 C C . ASP A 1 123 ? -18.287 27.636 -15.422 1.00 6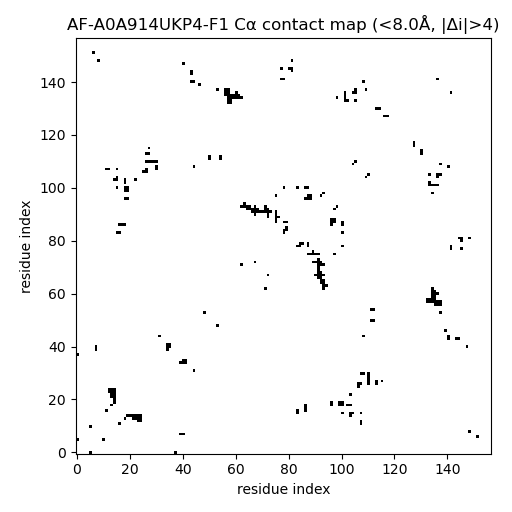7.81 123 ASP A C 1
ATOM 982 O O . ASP A 1 123 ? -17.503 28.352 -16.053 1.00 67.81 123 ASP A O 1
ATOM 986 N N . ASP A 1 124 ? -17.838 26.615 -14.682 1.00 66.25 124 ASP A N 1
ATOM 987 C CA . ASP A 1 124 ? -16.416 26.292 -14.545 1.00 66.25 124 ASP A CA 1
ATOM 988 C C . ASP A 1 124 ? -15.939 25.368 -15.676 1.00 66.25 124 ASP A C 1
ATOM 990 O O . ASP A 1 124 ? -16.075 24.151 -15.629 1.00 66.25 124 ASP A O 1
ATOM 994 N N . ASN A 1 125 ? -15.320 25.942 -16.709 1.00 61.38 125 ASN A N 1
ATOM 995 C CA . ASN A 1 125 ? -14.646 25.168 -17.760 1.00 61.38 125 ASN A CA 1
ATOM 996 C C . ASN A 1 125 ? -13.216 24.736 -17.370 1.00 61.38 125 ASN A C 1
ATOM 998 O O . ASN A 1 125 ? -12.447 24.312 -18.237 1.00 61.38 125 ASN A O 1
ATOM 1002 N N . SER A 1 126 ? -12.811 24.867 -16.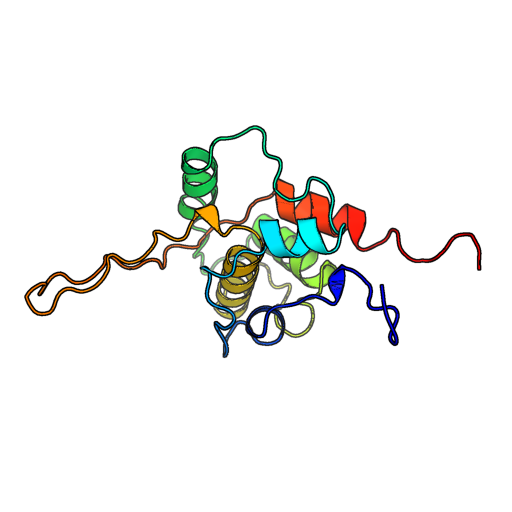101 1.00 62.84 126 SER A N 1
ATOM 1003 C CA . SER A 1 126 ? -11.497 24.407 -15.660 1.00 62.84 126 SER A CA 1
ATOM 1004 C C . SER A 1 126 ? -11.467 22.884 -15.517 1.00 62.84 126 SER A C 1
ATOM 1006 O O . SER A 1 126 ? -12.301 22.255 -14.863 1.00 62.84 126 SER A O 1
ATOM 1008 N N . SER A 1 127 ? -10.486 22.266 -16.171 1.00 57.72 127 SER A N 1
ATOM 1009 C CA . SER A 1 127 ? -10.125 20.875 -15.930 1.00 57.72 127 SER A CA 1
ATOM 1010 C C . SER A 1 127 ? -9.320 20.800 -14.636 1.00 57.72 127 SER A C 1
ATOM 1012 O O . SER A 1 127 ? -8.297 21.481 -14.515 1.00 57.72 127 SER A O 1
ATOM 1014 N N . ASN A 1 128 ? -9.734 19.952 -13.693 1.00 57.97 128 ASN A N 1
ATOM 1015 C CA . ASN A 1 128 ? -8.890 19.623 -12.550 1.00 57.97 128 ASN A CA 1
ATOM 1016 C C . ASN A 1 128 ? -7.562 19.044 -13.062 1.00 57.97 128 ASN A C 1
ATOM 1018 O O . ASN A 1 128 ? -7.550 18.177 -13.940 1.00 57.97 128 ASN A O 1
ATOM 1022 N N . SER A 1 129 ? -6.440 19.533 -12.527 1.00 57.28 129 SER A N 1
ATOM 1023 C CA . SER A 1 129 ? -5.135 18.920 -12.780 1.00 57.28 129 SER A CA 1
ATOM 1024 C C . SER A 1 129 ? -5.193 17.429 -12.429 1.00 57.28 129 SER A C 1
ATOM 1026 O O . SER A 1 129 ? -5.889 17.071 -11.475 1.00 57.28 129 SER A O 1
ATOM 1028 N N . PRO A 1 130 ? -4.464 16.553 -13.144 1.00 57.72 130 PRO A N 1
ATOM 1029 C CA . PRO A 1 130 ? -4.486 15.130 -12.850 1.00 57.72 130 PRO A CA 1
ATOM 1030 C C . PRO A 1 130 ? -4.094 14.886 -11.394 1.00 57.72 130 PRO A C 1
ATOM 1032 O O . PRO A 1 130 ? -2.968 15.167 -10.986 1.00 57.72 130 PRO A O 1
ATOM 1035 N N . ASN A 1 131 ? -5.001 14.297 -10.620 1.00 56.88 131 ASN A N 1
ATOM 1036 C CA . ASN A 1 131 ? -4.717 13.810 -9.271 1.00 56.88 131 ASN A CA 1
ATOM 1037 C C . ASN A 1 131 ? -3.900 12.499 -9.310 1.00 56.88 131 ASN A C 1
ATOM 1039 O O . ASN A 1 131 ? -3.998 11.701 -8.393 1.00 56.88 131 ASN A O 1
ATOM 1043 N N . GLN A 1 132 ? -3.159 12.215 -10.388 1.00 54.84 132 GLN A N 1
ATOM 1044 C CA . GLN A 1 132 ? -2.540 10.912 -10.671 1.00 54.84 132 GLN A CA 1
ATOM 1045 C C . GLN A 1 132 ? -1.027 11.040 -10.846 1.00 54.84 132 GLN A C 1
ATOM 1047 O O . GLN A 1 132 ? -0.496 10.930 -11.948 1.00 54.84 132 GLN A O 1
ATOM 1052 N N . GLN A 1 133 ? -0.312 11.295 -9.757 1.00 56.88 133 GLN A N 1
ATOM 1053 C CA . GLN A 1 133 ? 1.143 11.173 -9.751 1.00 56.88 133 GLN A CA 1
ATOM 1054 C C . GLN A 1 133 ? 1.515 10.342 -8.522 1.00 56.88 133 GLN A C 1
ATOM 1056 O O . GLN A 1 133 ? 1.588 10.872 -7.423 1.00 56.88 133 GLN A O 1
ATOM 1061 N N . TRP A 1 134 ? 1.666 9.025 -8.686 1.00 66.12 134 TRP A N 1
ATOM 1062 C CA . TRP A 1 134 ? 1.889 8.077 -7.586 1.00 66.12 134 TRP A CA 1
ATOM 1063 C C . TRP A 1 134 ? 3.077 7.180 -7.913 1.00 66.12 134 TRP A C 1
ATOM 1065 O O . TRP A 1 134 ? 2.904 6.103 -8.467 1.00 66.12 134 TRP A O 1
ATOM 1075 N N . TYR A 1 135 ? 4.291 7.617 -7.594 1.00 65.88 135 TYR A N 1
ATOM 1076 C CA . TYR A 1 135 ? 5.485 6.835 -7.940 1.00 65.88 135 TYR A CA 1
ATOM 1077 C C . TYR A 1 135 ? 6.213 6.294 -6.705 1.00 65.88 135 TYR A C 1
ATOM 1079 O O . TYR A 1 135 ? 6.984 5.347 -6.805 1.00 65.88 135 TYR A O 1
ATOM 1087 N N . GLY A 1 136 ? 5.929 6.840 -5.520 1.00 79.81 136 GLY A N 1
ATOM 1088 C CA . GLY A 1 136 ? 6.442 6.359 -4.238 1.00 79.81 136 GLY A CA 1
ATOM 1089 C C . GLY A 1 136 ? 5.394 5.732 -3.340 1.00 79.81 136 GLY A C 1
ATOM 1090 O O . GLY A 1 136 ? 4.204 5.727 -3.641 1.00 79.81 136 GLY A O 1
ATOM 1091 N N . ILE A 1 137 ? 5.855 5.242 -2.193 1.00 87.19 137 ILE A N 1
ATOM 1092 C CA . ILE A 1 137 ? 5.026 4.673 -1.130 1.00 87.19 137 ILE A CA 1
ATOM 1093 C C . ILE A 1 137 ? 5.420 5.271 0.225 1.00 87.19 137 ILE A C 1
ATOM 1095 O O . ILE A 1 137 ? 6.566 5.674 0.432 1.00 87.19 137 ILE A O 1
ATOM 1099 N N . SER A 1 138 ? 4.478 5.336 1.169 1.00 89.06 138 SER A N 1
ATOM 1100 C CA . SER A 1 138 ? 4.803 5.700 2.550 1.00 89.06 138 SER A CA 1
ATOM 1101 C C . SER A 1 138 ? 5.459 4.511 3.253 1.00 89.06 138 SER A C 1
ATOM 1103 O O . SER A 1 138 ? 4.795 3.561 3.675 1.00 89.06 138 SER A O 1
ATOM 1105 N N . GLU A 1 139 ? 6.782 4.578 3.389 1.00 88.56 139 GLU A N 1
ATOM 1106 C CA . GLU A 1 139 ? 7.588 3.569 4.083 1.00 88.56 139 GLU A CA 1
ATOM 1107 C C . GLU A 1 139 ? 7.154 3.351 5.536 1.00 88.56 139 GLU A C 1
ATOM 1109 O O . GLU A 1 139 ? 7.142 2.218 6.027 1.00 88.56 139 GLU A O 1
ATOM 1114 N N . GLU A 1 140 ? 6.749 4.428 6.208 1.00 91.25 140 GLU A N 1
ATOM 1115 C CA . GLU A 1 140 ? 6.223 4.409 7.572 1.00 91.25 140 GLU A CA 1
ATOM 1116 C C . GLU A 1 140 ? 4.960 3.544 7.662 1.00 91.25 140 GLU A C 1
ATOM 1118 O O . GLU A 1 140 ? 4.897 2.618 8.478 1.00 91.25 140 GLU A O 1
ATOM 1123 N N . ARG A 1 141 ? 3.993 3.775 6.767 1.00 92.69 141 ARG A N 1
ATOM 1124 C CA . ARG A 1 141 ? 2.714 3.056 6.771 1.00 92.69 141 ARG A CA 1
ATOM 1125 C C . ARG A 1 141 ? 2.854 1.604 6.359 1.00 92.69 141 ARG A C 1
ATOM 1127 O O . ARG A 1 141 ? 2.338 0.731 7.052 1.00 92.69 141 ARG A O 1
ATOM 1134 N N . LEU A 1 142 ? 3.594 1.319 5.286 1.00 93.81 142 LEU A N 1
ATOM 1135 C CA . LEU A 1 142 ? 3.829 -0.064 4.862 1.00 93.81 142 LEU A CA 1
ATOM 1136 C C . LEU A 1 142 ? 4.537 -0.859 5.969 1.00 93.81 142 LEU A C 1
ATOM 1138 O O . LEU A 1 142 ? 4.167 -1.993 6.269 1.00 93.81 142 LEU A O 1
ATOM 1142 N N . THR A 1 143 ? 5.518 -0.251 6.640 1.00 94.25 143 THR A N 1
ATOM 1143 C CA . THR A 1 143 ? 6.208 -0.882 7.773 1.00 94.25 143 THR A CA 1
ATOM 1144 C C . THR A 1 143 ? 5.287 -1.094 8.970 1.00 94.25 143 THR A C 1
ATOM 1146 O O . THR A 1 143 ? 5.343 -2.157 9.593 1.00 94.25 143 THR A O 1
ATOM 1149 N N . TYR A 1 144 ? 4.444 -0.114 9.309 1.00 94.44 144 TYR A N 1
ATOM 1150 C CA . TYR A 1 144 ? 3.444 -0.269 10.363 1.00 94.44 144 TYR A CA 1
ATOM 1151 C C . TYR A 1 144 ? 2.526 -1.455 10.059 1.00 94.44 144 TYR A C 1
ATOM 1153 O O . TYR A 1 144 ? 2.343 -2.323 10.912 1.00 94.44 144 TYR A O 1
ATOM 1161 N N . LEU A 1 145 ? 1.979 -1.522 8.847 1.00 94.75 145 LEU A N 1
ATOM 1162 C CA . LEU A 1 145 ? 1.048 -2.568 8.442 1.00 94.75 145 LEU A CA 1
ATOM 1163 C C . LEU A 1 145 ? 1.699 -3.950 8.534 1.00 94.75 145 LEU A C 1
ATOM 1165 O O . LEU A 1 145 ? 1.191 -4.810 9.244 1.00 94.75 145 LEU A O 1
ATOM 1169 N N . LEU A 1 146 ? 2.893 -4.130 7.964 1.00 93.62 146 LEU A N 1
ATOM 1170 C CA . LEU A 1 146 ? 3.635 -5.397 8.035 1.00 93.62 146 LEU A CA 1
ATOM 1171 C C . LEU A 1 146 ? 3.904 -5.871 9.473 1.00 93.62 146 LEU A C 1
ATOM 1173 O O . LEU A 1 146 ? 3.829 -7.067 9.758 1.00 93.62 146 LEU A O 1
ATOM 1177 N N . LYS A 1 147 ? 4.181 -4.948 10.402 1.00 91.50 147 LYS A N 1
ATOM 1178 C CA . LYS A 1 147 ? 4.370 -5.269 11.830 1.00 91.50 147 LYS A CA 1
ATOM 1179 C C . LYS A 1 147 ? 3.072 -5.661 12.536 1.00 91.50 147 LYS A C 1
ATOM 1181 O O . LYS A 1 147 ? 3.123 -6.349 13.553 1.00 91.50 147 LYS A O 1
ATOM 1186 N N . ASN A 1 148 ? 1.927 -5.200 12.042 1.00 86.00 148 ASN A N 1
ATOM 1187 C CA . ASN A 1 148 ? 0.618 -5.402 12.661 1.00 86.00 148 ASN A CA 1
ATOM 1188 C C . ASN A 1 148 ? -0.267 -6.409 11.901 1.00 86.00 148 ASN A C 1
ATOM 1190 O O . ASN A 1 148 ? -1.355 -6.723 12.367 1.00 86.00 148 ASN A O 1
ATOM 1194 N N . THR A 1 149 ? 0.205 -6.974 10.787 1.00 73.12 149 THR A N 1
ATOM 1195 C CA . THR A 1 149 ? -0.445 -8.092 10.078 1.00 73.12 149 THR A CA 1
ATOM 1196 C C . THR A 1 149 ? -0.143 -9.451 10.723 1.00 73.12 149 THR A C 1
ATOM 1198 O O . THR A 1 149 ? -0.987 -10.335 10.719 1.00 73.12 149 THR A O 1
ATOM 1201 N N . ASN A 1 150 ? 1.023 -9.613 11.361 1.00 56.75 150 ASN A N 1
ATOM 1202 C CA . ASN A 1 150 ? 1.467 -10.894 11.936 1.00 56.75 150 ASN A CA 1
ATOM 1203 C C . ASN A 1 150 ? 1.198 -11.062 13.443 1.00 56.75 150 ASN A C 1
ATOM 1205 O O . ASN A 1 150 ? 1.655 -12.035 14.040 1.00 56.75 150 ASN A O 1
ATOM 1209 N N . ARG A 1 151 ? 0.493 -10.122 14.087 1.00 51.66 151 ARG A N 1
ATOM 1210 C CA . ARG A 1 151 ? 0.235 -10.174 15.539 1.00 51.66 151 ARG A CA 1
ATOM 1211 C C . ARG A 1 151 ? -1.056 -10.899 15.939 1.00 51.66 151 ARG A C 1
ATOM 1213 O O . ARG A 1 151 ? -1.267 -11.086 17.132 1.00 51.66 151 ARG A O 1
ATOM 1220 N N . ASP A 1 152 ? -1.832 -11.394 14.972 1.00 45.31 152 ASP A N 1
ATOM 1221 C CA . ASP A 1 152 ? -3.137 -12.027 15.222 1.00 45.31 152 ASP A CA 1
ATOM 1222 C C . ASP A 1 152 ? -3.146 -13.566 15.100 1.00 45.31 152 ASP A C 1
ATOM 1224 O O . ASP A 1 152 ? -4.208 -14.187 15.160 1.00 45.31 152 ASP A O 1
ATOM 1228 N N . LEU A 1 153 ? -1.980 -14.227 15.041 1.00 45.53 153 LEU A N 1
ATOM 1229 C CA . LEU A 1 153 ? -1.901 -15.621 15.502 1.00 45.53 153 LEU A CA 1
ATOM 1230 C C . LEU A 1 153 ? -1.968 -15.608 17.038 1.00 45.53 153 LEU A C 1
ATOM 1232 O O . LEU A 1 153 ? -0.952 -15.526 17.722 1.00 45.53 153 LEU A O 1
ATOM 1236 N N . CYS A 1 154 ? -3.202 -15.595 17.546 1.00 36.78 154 CYS A N 1
ATOM 1237 C CA . CYS A 1 154 ? -3.609 -15.717 18.948 1.00 36.78 154 CYS A CA 1
ATOM 1238 C C . CYS A 1 154 ? -2.589 -16.498 19.816 1.00 36.78 154 CYS A C 1
ATOM 1240 O O . CYS A 1 154 ? -2.463 -17.706 19.635 1.00 36.78 154 CYS A O 1
ATOM 1242 N N . PRO A 1 155 ? -1.906 -15.879 20.805 1.00 39.38 155 PRO A N 1
ATOM 1243 C CA . PRO A 1 155 ? -1.116 -16.615 21.798 1.00 39.38 155 PRO A CA 1
ATOM 1244 C C . PRO A 1 155 ? -1.955 -17.190 22.952 1.00 39.38 155 PRO A C 1
ATOM 1246 O O . PRO A 1 155 ? -1.376 -17.625 23.946 1.00 39.38 155 PRO A O 1
ATOM 1249 N N . GLN A 1 156 ? -3.290 -17.118 22.894 1.00 39.91 156 GLN A N 1
ATOM 1250 C CA . GLN A 1 156 ? -4.212 -17.532 23.966 1.00 39.91 156 GLN A CA 1
ATOM 1251 C C . GLN A 1 156 ? -5.532 -18.084 23.394 1.00 39.91 156 GLN A C 1
ATOM 1253 O O . GLN A 1 156 ? -6.628 -17.640 23.738 1.00 39.91 156 GLN A O 1
ATOM 1258 N N . CYS A 1 157 ? -5.378 -19.041 22.487 1.00 40.41 157 CYS A N 1
ATOM 1259 C CA . CYS A 1 157 ? -6.364 -20.004 22.038 1.00 40.41 157 CYS A CA 1
ATOM 1260 C C . CYS A 1 157 ? -5.619 -21.352 22.120 1.00 40.41 157 CYS A C 1
ATOM 1262 O O . CYS A 1 157 ? -6.189 -22.301 22.682 1.00 40.41 157 CYS A O 1
#

Foldseek 3Di:
DDDPPDDPLPPFFPCLVPLLPDCPPPLQPCLVVVCVVVVHLPCLPPDPDDLVVVLVQQQVQPPQDPDADPVLLVVLVLLCLLPCVVQGDSRRHCDPSVLSNQSRQCSNRVSSLADPDDDDDPPDPDDDDDSDRGNHHDPSNSVSSSVVVPPPPDPPD

Solvent-accessible surface area (backbone atoms only — not comparable to full-atom values): 9664 Å² total; per-residue (Å²): 134,64,100,75,71,76,54,74,87,75,70,70,47,56,9,64,80,34,32,87,81,36,67,42,63,52,42,80,55,61,50,69,60,55,31,58,77,69,69,40,72,86,64,60,86,66,66,98,61,54,63,70,56,51,41,49,49,20,58,65,38,74,56,86,37,104,50,74,34,73,68,46,28,52,49,37,48,52,46,28,73,67,70,35,51,92,62,44,71,76,69,16,47,55,41,74,46,47,48,24,45,45,41,25,50,38,38,62,77,41,42,77,63,55,72,78,76,74,84,80,48,101,84,58,85,74,76,80,74,83,86,77,70,66,51,28,70,62,65,68,45,55,51,51,49,57,66,63,67,72,66,74,74,66,94,87,122